Protein AF-Q09Q53-F1 (afdb_monomer_lite)

Secondary structure (DSSP, 8-state):
---EEE-TTS-EEETTEE--SSEE-SSEEEEEEETTEEEEEETTS-EEEEE-SSS-EEEEE--GGGTT---STT---SS-GGGTTB-TTSPBPSSHHHHHHTT-SSTTPPP-----S---

InterPro domains:
  IPR001846 von Willebrand factor, type D domain [PF00094] (4-90)
  IPR001846 von Willebrand factor, type D domain [PS51233] (1-110)
  IPR050780 Mucin/von Willebrand/Thrombospondin superfamily [PTHR11339] (2-120)

Sequence (120 aa):
KNVVAFKSDGSVLLNELQVTLPHVAASFSIFRPSSYHIMVNTVLGLRLQVQLVPVMQLFVTLDPSAQGQVQGLCGNFNGLESDDFKTSCGLVEATGASFANSWKAQSSCHDKLDWLDDPC

Foldseek 3Di:
DWDWDADLCRFIDIVNHTDDPQDDDPFKTWHDPDPFWIWMDGPQQWIWIWGNPPHTDIDIDHDCVQAQVDAALCARNPPDPQQRLQAPVRDRDDDSQVSNQSRDPDPPDDGDDDDPDDPD

Structure (mmCIF, N/CA/C/O backbone):
data_AF-Q09Q53-F1
#
_entry.id   AF-Q09Q53-F1
#
loop_
_atom_site.group_PDB
_atom_site.id
_atom_site.type_symbol
_atom_site.label_atom_id
_atom_site.label_alt_id
_atom_site.label_comp_id
_atom_site.label_asym_id
_atom_site.label_entity_id
_atom_site.label_seq_id
_atom_site.pdbx_PDB_ins_code
_atom_site.Cartn_x
_atom_site.Cartn_y
_atom_site.Cartn_z
_atom_site.occupancy
_atom_site.B_iso_or_equiv
_atom_site.auth_seq_id
_atom_site.auth_comp_id
_atom_site.auth_asym_id
_atom_site.auth_atom_id
_atom_site.pdbx_PDB_model_num
ATOM 1 N N . LYS A 1 1 ? -2.640 14.029 13.384 1.00 71.00 1 LYS A N 1
ATOM 2 C CA . LYS A 1 1 ? -2.763 13.097 12.236 1.00 71.00 1 LYS A CA 1
ATOM 3 C C . LYS A 1 1 ? -3.045 11.723 12.826 1.00 71.00 1 LYS A C 1
ATOM 5 O O . LYS A 1 1 ? -2.292 11.341 13.707 1.00 71.00 1 LYS A O 1
ATOM 10 N N . ASN A 1 2 ? -4.129 11.050 12.439 1.00 85.88 2 ASN A N 1
ATOM 11 C CA . ASN A 1 2 ? -4.428 9.713 12.964 1.00 85.88 2 ASN A CA 1
ATOM 12 C C . ASN A 1 2 ? -3.573 8.672 12.233 1.00 85.88 2 ASN A C 1
ATOM 14 O O . ASN A 1 2 ? -3.484 8.724 11.007 1.00 85.88 2 ASN A O 1
ATOM 18 N N . VAL A 1 3 ? -2.951 7.756 12.973 1.00 93.94 3 VAL A N 1
ATOM 19 C CA . VAL A 1 3 ? -2.164 6.639 12.434 1.00 93.94 3 VAL A CA 1
ATOM 20 C C . VAL A 1 3 ? -2.850 5.340 12.825 1.00 93.94 3 VAL A C 1
ATOM 22 O O . VAL A 1 3 ? -3.037 5.073 14.011 1.00 93.94 3 VAL A O 1
ATOM 25 N N . VAL A 1 4 ? -3.225 4.545 11.826 1.00 95.88 4 VAL A N 1
ATOM 26 C CA . VAL A 1 4 ? -3.788 3.207 12.023 1.00 95.88 4 VAL A CA 1
ATOM 27 C C . VAL A 1 4 ? -2.715 2.185 11.673 1.00 95.88 4 VAL A C 1
ATOM 29 O O . VAL A 1 4 ? -2.170 2.227 10.572 1.00 95.88 4 VAL A O 1
ATOM 32 N N . ALA A 1 5 ? -2.413 1.275 12.596 1.00 97.38 5 ALA A N 1
ATOM 33 C CA . ALA A 1 5 ? -1.465 0.189 12.378 1.00 97.38 5 ALA A CA 1
ATOM 34 C C . ALA A 1 5 ? -2.168 -1.169 12.469 1.00 97.38 5 ALA A C 1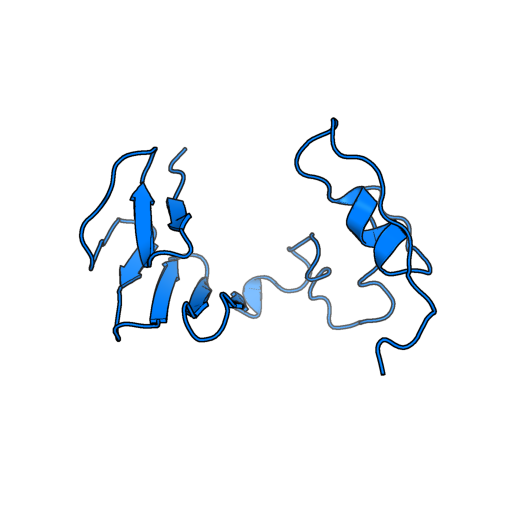
ATOM 36 O O . ALA A 1 5 ? -2.882 -1.444 13.435 1.00 97.38 5 ALA A O 1
ATOM 37 N N . PHE A 1 6 ? -1.927 -2.020 11.471 1.00 97.38 6 PHE A N 1
ATOM 38 C CA . PHE A 1 6 ? -2.394 -3.404 11.415 1.00 97.38 6 PHE A CA 1
ATOM 39 C C . PHE A 1 6 ? -1.213 -4.327 11.694 1.00 97.38 6 PHE A C 1
ATOM 41 O O . PHE A 1 6 ? -0.221 -4.297 10.966 1.00 97.38 6 PHE A O 1
ATOM 48 N N . LYS A 1 7 ? -1.303 -5.126 12.754 1.00 96.75 7 LYS A N 1
ATOM 49 C CA . LYS A 1 7 ? -0.287 -6.122 13.100 1.00 96.75 7 LYS A CA 1
ATOM 50 C C . LYS A 1 7 ? -0.665 -7.495 12.540 1.00 96.75 7 LYS A C 1
ATOM 52 O O . LYS A 1 7 ? -1.842 -7.792 12.339 1.00 96.75 7 LYS A O 1
ATOM 57 N N . SER A 1 8 ? 0.336 -8.343 12.311 1.00 95.12 8 SER A N 1
ATOM 58 C CA . SER A 1 8 ? 0.151 -9.701 11.779 1.00 95.12 8 SER A CA 1
ATOM 59 C C . SER A 1 8 ? -0.603 -10.641 12.729 1.00 95.12 8 SER A C 1
ATOM 61 O O . SER A 1 8 ? -1.201 -11.611 12.277 1.00 95.12 8 SER A O 1
ATOM 63 N N . ASP A 1 9 ? -0.644 -10.331 14.028 1.00 94.31 9 ASP A N 1
ATOM 64 C CA . ASP A 1 9 ? -1.464 -11.024 15.035 1.00 94.31 9 ASP A CA 1
ATOM 65 C C . ASP A 1 9 ? -2.965 -10.658 14.956 1.00 94.31 9 ASP A C 1
ATOM 67 O O . ASP A 1 9 ? -3.792 -11.209 15.684 1.00 94.31 9 ASP A O 1
ATOM 71 N N . GLY A 1 10 ? -3.335 -9.728 14.068 1.00 94.56 10 GLY A N 1
ATOM 72 C CA . GLY A 1 10 ? -4.694 -9.220 13.904 1.00 94.56 10 GLY A CA 1
ATOM 73 C C . GLY A 1 10 ? -5.069 -8.080 14.851 1.00 94.56 10 GLY A C 1
ATOM 74 O O . GLY A 1 10 ? -6.223 -7.643 14.831 1.00 94.56 10 GLY A O 1
ATOM 75 N N . SER A 1 11 ? -4.133 -7.582 15.664 1.00 95.94 11 SER A N 1
ATOM 76 C CA . SER A 1 11 ? -4.330 -6.395 16.494 1.00 95.94 11 SER A CA 1
ATOM 77 C C . SER A 1 11 ? -4.357 -5.128 15.631 1.00 95.94 11 SER A C 1
ATOM 79 O O . SER A 1 11 ? -3.506 -4.932 14.758 1.00 95.94 11 SER A O 1
ATOM 81 N N . VAL A 1 12 ? -5.314 -4.236 15.904 1.00 97.56 12 VAL A N 1
ATOM 82 C CA . VAL A 1 12 ? -5.421 -2.917 15.261 1.00 97.56 12 VAL A CA 1
ATOM 83 C C . VAL A 1 12 ? -5.143 -1.833 16.293 1.00 97.56 12 VAL A C 1
ATOM 85 O O . VAL A 1 12 ? -5.763 -1.814 17.358 1.00 97.56 12 VAL A O 1
AT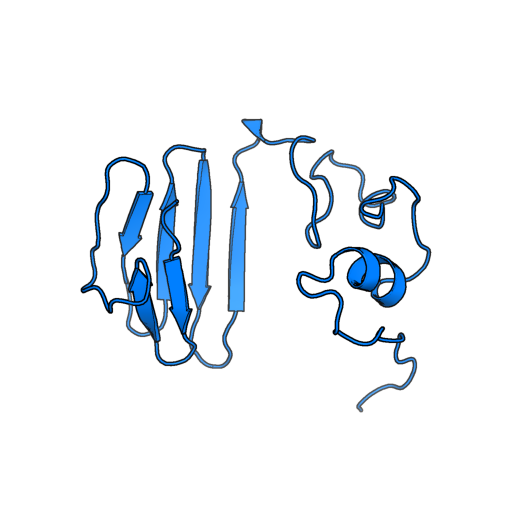OM 88 N N . LEU A 1 13 ? -4.207 -0.938 15.979 1.00 97.62 13 LEU A N 1
ATOM 89 C CA . LEU A 1 13 ? -3.850 0.203 16.819 1.00 97.62 13 LEU A CA 1
ATOM 90 C C . LEU A 1 13 ? -4.271 1.509 16.144 1.00 97.62 13 LEU A C 1
ATOM 92 O O . LEU A 1 13 ? -4.021 1.691 14.953 1.00 97.62 13 LEU A O 1
ATOM 96 N N . LEU A 1 14 ? -4.843 2.432 16.912 1.00 96.62 14 LEU A N 1
ATOM 97 C CA . LEU A 1 14 ? -5.071 3.820 16.528 1.00 96.62 14 LEU A CA 1
ATOM 98 C C . LEU A 1 14 ? -4.223 4.714 17.431 1.00 96.62 14 LEU A C 1
ATOM 100 O O . LEU A 1 14 ? -4.447 4.756 18.638 1.00 96.62 14 LEU A O 1
ATOM 104 N N . ASN A 1 15 ? -3.268 5.439 16.846 1.00 95.12 15 ASN A N 1
ATOM 105 C CA . ASN A 1 15 ? -2.320 6.279 17.585 1.00 95.12 15 ASN A CA 1
ATOM 106 C C . ASN A 1 15 ? -1.658 5.500 18.739 1.00 95.12 15 ASN A C 1
ATOM 108 O O . ASN A 1 15 ? -1.684 5.937 19.883 1.00 95.12 15 ASN A O 1
ATOM 112 N N . GLU A 1 16 ? -1.131 4.312 18.421 1.00 95.94 16 GLU A N 1
ATOM 113 C CA . GLU A 1 16 ? -0.461 3.377 19.349 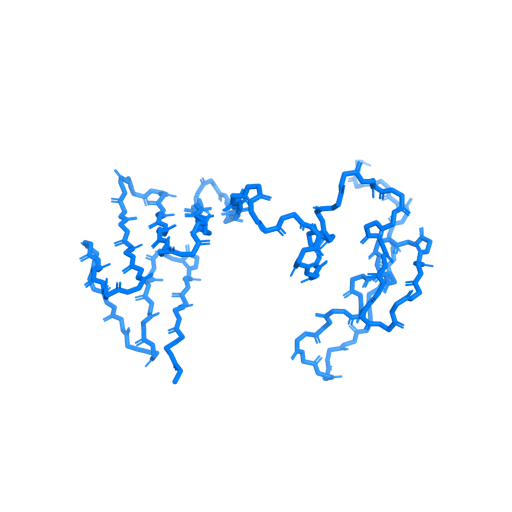1.00 95.94 16 GLU A CA 1
ATOM 114 C C . GLU A 1 16 ? -1.370 2.671 20.370 1.00 95.94 16 GLU A C 1
ATOM 116 O O . GLU A 1 16 ? -0.953 1.688 20.981 1.00 95.94 16 GLU A O 1
ATOM 121 N N . LEU A 1 17 ? -2.632 3.082 20.499 1.00 96.50 17 LEU A N 1
ATOM 122 C CA . LEU A 1 17 ? -3.599 2.455 21.396 1.00 96.50 17 LEU A CA 1
ATOM 123 C C . LEU A 1 17 ? -4.399 1.375 20.675 1.00 96.50 17 LEU A C 1
ATOM 125 O O . LEU A 1 17 ? -4.914 1.590 19.578 1.00 96.50 17 LEU A O 1
ATOM 129 N N . GLN A 1 18 ? -4.535 0.208 21.299 1.00 96.94 18 GLN A N 1
ATOM 130 C CA . GLN A 1 18 ? -5.329 -0.877 20.736 1.00 96.94 18 GLN A CA 1
ATOM 131 C C . GLN A 1 18 ? -6.817 -0.530 20.743 1.00 96.94 18 GLN A C 1
ATOM 133 O O . GLN A 1 18 ? -7.363 -0.112 21.763 1.00 96.94 18 GLN A O 1
ATOM 138 N N . VAL A 1 19 ? -7.470 -0.728 19.599 1.00 96.94 19 VAL A N 1
ATOM 139 C CA . VAL A 1 19 ? -8.903 -0.467 19.428 1.00 96.94 19 VAL A CA 1
ATOM 140 C C . VAL A 1 19 ? -9.688 -1.761 19.276 1.00 96.94 19 VAL A C 1
ATOM 142 O O . VAL A 1 19 ? -9.184 -2.775 18.791 1.00 96.94 19 VAL A O 1
ATOM 145 N N . THR A 1 20 ? -10.955 -1.715 19.674 1.00 96.25 20 THR A N 1
ATOM 146 C CA . THR A 1 20 ? -11.922 -2.781 19.423 1.00 96.25 20 THR A CA 1
ATOM 147 C C . THR A 1 20 ? -12.572 -2.587 18.052 1.00 96.25 20 THR A C 1
ATOM 149 O O . THR A 1 20 ? -12.757 -1.460 17.592 1.00 96.25 20 THR A O 1
ATOM 152 N N . LEU A 1 21 ? -12.895 -3.694 17.375 1.00 96.12 21 LEU A N 1
ATOM 153 C CA . LEU A 1 21 ? -13.573 -3.685 16.077 1.00 96.12 21 LEU A CA 1
ATOM 154 C C . LEU A 1 21 ? -15.038 -4.131 16.242 1.00 96.12 21 LEU A C 1
ATOM 156 O O . LEU A 1 21 ? -15.283 -5.068 17.002 1.00 96.12 21 LEU A O 1
ATOM 160 N N . PRO A 1 22 ? -16.000 -3.520 15.523 1.00 97.31 22 PRO A N 1
ATOM 161 C CA . PRO A 1 22 ? -15.811 -2.474 14.517 1.00 97.31 22 PRO A CA 1
ATOM 162 C C . PRO A 1 22 ? -15.460 -1.109 15.130 1.00 97.31 22 PRO A C 1
ATOM 164 O O . PRO A 1 22 ? -16.001 -0.719 16.160 1.00 97.31 22 PRO A O 1
ATOM 167 N N . HIS A 1 23 ? -14.576 -0.372 14.459 1.00 96.25 23 HIS A N 1
ATOM 168 C CA . HIS A 1 23 ? -14.228 1.004 14.805 1.00 96.25 23 HIS A CA 1
ATOM 169 C C . HIS A 1 23 ? -14.720 1.934 13.696 1.00 96.25 23 HIS A C 1
ATOM 171 O O . HIS A 1 23 ? -14.260 1.837 12.559 1.00 96.25 23 HIS A O 1
ATOM 177 N N . 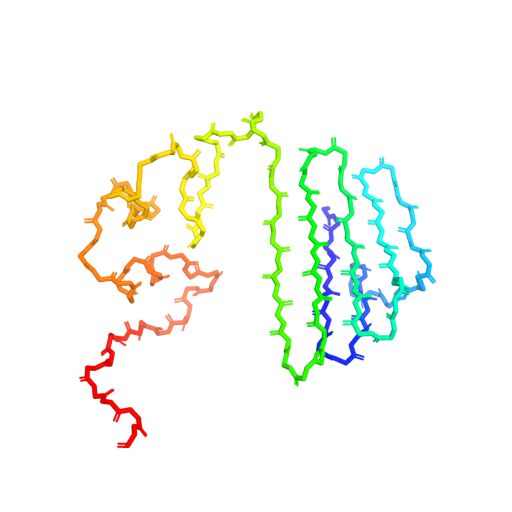VAL A 1 24 ? -15.658 2.826 14.012 1.00 95.69 24 VAL A N 1
ATOM 178 C CA . VAL A 1 24 ? -16.249 3.763 13.048 1.00 95.69 24 VAL A CA 1
ATOM 179 C C . VAL A 1 24 ? -15.878 5.185 13.446 1.00 95.69 24 VAL A C 1
ATOM 181 O O . VAL A 1 24 ? -16.238 5.646 14.527 1.00 95.69 24 VAL A O 1
ATOM 184 N N . ALA A 1 25 ? -15.163 5.874 12.563 1.00 92.94 25 ALA A N 1
ATOM 185 C CA . ALA A 1 25 ? -14.800 7.278 12.684 1.00 92.94 25 ALA A CA 1
ATOM 186 C C . ALA A 1 25 ? -15.475 8.100 11.571 1.00 92.94 25 ALA A C 1
ATOM 188 O O . ALA A 1 25 ? -16.103 7.557 10.665 1.00 92.94 25 ALA A O 1
ATOM 189 N N . ALA A 1 26 ? -15.329 9.427 11.617 1.00 92.56 26 ALA A N 1
ATOM 190 C CA . ALA A 1 26 ? -15.958 10.320 10.639 1.00 92.56 26 ALA A CA 1
ATOM 191 C C . ALA A 1 26 ? -15.455 10.111 9.196 1.00 92.56 26 ALA A C 1
ATOM 193 O O . ALA A 1 26 ? -16.221 10.266 8.252 1.00 92.56 26 ALA A O 1
ATOM 194 N N . SER A 1 27 ? -14.172 9.777 9.014 1.00 94.12 27 SER A N 1
ATOM 195 C CA . SER A 1 27 ? -13.537 9.665 7.691 1.00 94.12 27 SER A CA 1
ATOM 196 C C . SER A 1 27 ? -13.201 8.234 7.267 1.00 94.12 27 SER A C 1
ATOM 198 O O . SER A 1 27 ? -12.839 8.008 6.110 1.00 94.12 27 SER A O 1
ATOM 200 N N . PHE A 1 28 ? -13.305 7.266 8.176 1.00 95.81 28 PHE A N 1
ATOM 201 C CA . PHE A 1 28 ? -13.022 5.866 7.888 1.00 95.81 28 PHE A CA 1
ATOM 202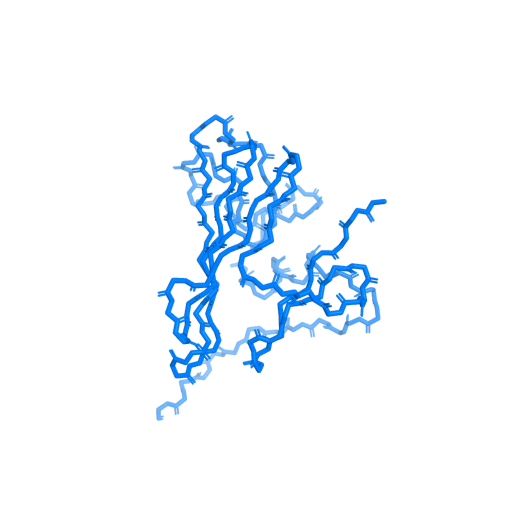 C C . PHE A 1 28 ? -13.752 4.931 8.851 1.00 95.81 28 PHE A C 1
ATOM 204 O O . PHE A 1 28 ? -14.095 5.303 9.972 1.00 95.81 28 PHE A O 1
ATOM 211 N N . SER A 1 29 ? -13.932 3.687 8.431 1.00 96.94 29 SER A N 1
ATOM 212 C CA . SER A 1 29 ? -14.408 2.596 9.269 1.00 96.94 29 SER A CA 1
ATOM 213 C C . SER A 1 29 ? -13.517 1.374 9.100 1.00 96.94 29 SER A C 1
ATOM 215 O O . SER A 1 29 ? -12.998 1.104 8.017 1.00 96.94 29 SER A O 1
ATOM 217 N N . ILE A 1 30 ? -13.320 0.647 10.194 1.00 97.81 30 ILE A N 1
ATOM 218 C CA . ILE A 1 30 ? -12.538 -0.583 10.251 1.00 97.81 30 ILE A CA 1
ATOM 219 C C . ILE A 1 30 ? -13.446 -1.669 10.804 1.00 97.81 30 ILE A C 1
ATOM 221 O O . ILE A 1 30 ? -14.023 -1.520 11.883 1.00 97.81 30 ILE A O 1
ATOM 225 N N . PHE A 1 31 ? -13.563 -2.777 10.085 1.00 97.50 31 PHE A N 1
ATOM 226 C CA . PHE A 1 31 ? -14.386 -3.904 10.495 1.00 97.50 31 PHE A CA 1
ATOM 227 C C . PHE A 1 31 ? -13.680 -5.225 10.213 1.00 97.50 31 PHE A C 1
ATOM 229 O O . PHE A 1 31 ? -12.856 -5.339 9.310 1.00 97.50 31 PHE A O 1
ATOM 236 N N . ARG A 1 32 ? -13.994 -6.238 11.019 1.00 97.38 32 ARG A N 1
ATOM 237 C CA . ARG A 1 32 ? -13.417 -7.580 10.918 1.00 97.38 32 ARG A CA 1
ATOM 238 C C . ARG A 1 32 ? -14.530 -8.571 10.583 1.00 97.38 32 ARG A C 1
ATOM 240 O O . ARG A 1 32 ? -15.149 -9.096 11.504 1.00 97.38 32 ARG A O 1
ATOM 247 N N . PRO A 1 33 ? -14.836 -8.796 9.291 1.00 95.44 33 PRO A N 1
ATOM 248 C CA . PRO A 1 33 ? -15.933 -9.681 8.896 1.00 95.44 33 PRO A CA 1
ATOM 249 C C . PRO A 1 33 ? -15.649 -11.163 9.184 1.00 95.44 33 PRO A C 1
ATOM 251 O O . PRO A 1 33 ? -16.578 -11.957 9.265 1.00 95.44 33 PRO A O 1
ATOM 254 N N . SER A 1 34 ? -14.379 -11.555 9.335 1.00 94.50 34 SER A N 1
ATOM 255 C CA . SER A 1 34 ? -13.986 -12.914 9.719 1.00 94.50 34 SER A CA 1
ATOM 256 C C . SER A 1 34 ? -12.716 -12.900 10.566 1.00 94.50 34 SER A C 1
ATOM 258 O O . SER A 1 34 ? -11.995 -11.902 10.615 1.00 94.50 34 SER A O 1
ATOM 260 N N . SER A 1 35 ? -12.379 -14.033 11.182 1.00 92.81 35 SER A N 1
ATOM 261 C CA . SER A 1 35 ? -11.150 -14.178 11.971 1.00 92.81 35 SER A CA 1
ATOM 262 C C . SER A 1 35 ? -9.872 -13.860 11.187 1.00 92.81 35 SER A C 1
ATOM 264 O O . SER A 1 35 ? -8.869 -13.524 11.806 1.00 92.81 35 SER A O 1
ATOM 266 N N . TYR A 1 36 ? -9.890 -13.901 9.854 1.00 95.88 36 TYR A N 1
ATOM 267 C CA . TYR A 1 36 ? -8.687 -13.734 9.030 1.00 95.88 36 TYR A CA 1
ATOM 268 C C . TYR A 1 36 ? -8.703 -12.508 8.123 1.00 95.88 36 TYR A C 1
ATOM 270 O O . TYR A 1 36 ? -7.717 -12.275 7.434 1.00 95.88 36 TYR A O 1
ATOM 278 N N . HIS A 1 37 ? -9.785 -11.725 8.126 1.00 97.50 37 HIS A N 1
ATOM 279 C CA . HIS A 1 37 ? -9.930 -10.567 7.248 1.00 97.50 37 HIS A CA 1
ATOM 280 C C . HIS A 1 37 ? -10.281 -9.322 8.046 1.00 97.50 37 HIS A C 1
ATOM 282 O O . HIS A 1 37 ? -11.228 -9.336 8.832 1.00 97.50 37 HIS A O 1
ATOM 288 N N . ILE A 1 38 ? -9.553 -8.239 7.793 1.00 98.19 38 ILE A N 1
ATOM 289 C CA . ILE A 1 38 ? -9.864 -6.893 8.273 1.00 98.19 38 ILE A CA 1
ATOM 290 C C . ILE A 1 38 ? -10.104 -6.023 7.047 1.00 98.19 38 ILE A C 1
ATOM 292 O O . ILE A 1 38 ? -9.314 -6.031 6.107 1.00 98.19 38 ILE A O 1
ATOM 296 N N . MET A 1 39 ? -11.199 -5.281 7.053 1.00 98.12 39 MET A N 1
ATOM 297 C CA . MET A 1 39 ? -11.581 -4.384 5.977 1.00 98.12 39 MET A CA 1
ATOM 298 C C . MET A 1 39 ? -11.605 -2.948 6.485 1.00 98.12 39 MET A C 1
ATOM 300 O O . MET A 1 39 ? -12.051 -2.670 7.602 1.00 98.12 39 MET A O 1
ATOM 304 N N . VAL A 1 40 ? -11.118 -2.041 5.648 1.00 97.75 40 VAL A N 1
ATOM 305 C CA . VAL A 1 40 ? -11.067 -0.607 5.913 1.00 97.75 40 VAL A CA 1
ATOM 306 C C . VAL A 1 40 ? -11.758 0.104 4.770 1.00 97.75 40 VAL A C 1
ATOM 308 O O . VAL A 1 40 ? -11.365 -0.055 3.616 1.00 97.75 40 VAL A O 1
ATOM 311 N N . ASN A 1 41 ? -12.747 0.922 5.100 1.00 96.56 41 ASN A N 1
ATOM 312 C CA . ASN A 1 41 ? -13.393 1.808 4.147 1.00 96.56 41 ASN A CA 1
ATOM 313 C C . ASN A 1 41 ? -13.090 3.247 4.536 1.00 96.56 41 ASN A C 1
ATOM 315 O O . ASN A 1 41 ? -13.178 3.608 5.708 1.00 96.56 41 ASN A O 1
ATOM 319 N N . THR A 1 42 ? -12.757 4.077 3.556 1.00 95.12 42 THR A N 1
ATOM 320 C CA . THR A 1 42 ? -12.551 5.513 3.755 1.00 95.12 42 THR A CA 1
ATOM 321 C C . THR A 1 42 ? -13.552 6.302 2.923 1.00 95.12 42 THR A C 1
ATOM 323 O O . THR A 1 42 ? -14.019 5.832 1.887 1.00 95.12 42 THR A O 1
ATOM 326 N N . VAL A 1 43 ? -13.859 7.528 3.345 1.00 93.44 43 VAL A N 1
ATOM 327 C CA . VAL A 1 43 ? -14.739 8.432 2.579 1.00 93.44 43 VAL A CA 1
ATOM 328 C C . VAL A 1 43 ? -14.116 8.911 1.260 1.00 93.44 43 VAL A C 1
ATOM 330 O O . VAL A 1 43 ? -14.812 9.486 0.434 1.00 93.44 43 VAL A O 1
ATOM 333 N N . LEU A 1 44 ? -12.814 8.679 1.058 1.00 89.00 44 LEU A N 1
ATOM 334 C CA . LEU A 1 44 ? -12.054 9.091 -0.127 1.00 89.00 44 LEU A CA 1
ATOM 335 C C . LEU A 1 44 ? -12.100 8.059 -1.269 1.00 89.00 44 LEU A C 1
ATOM 337 O O . LEU A 1 44 ? -11.379 8.217 -2.247 1.00 89.00 44 LEU A O 1
ATOM 341 N N . GLY A 1 45 ? -12.874 6.977 -1.133 1.00 90.88 45 GLY A N 1
ATOM 342 C CA . GLY A 1 45 ? -12.924 5.909 -2.142 1.00 90.88 45 GLY A CA 1
ATOM 343 C C . GLY A 1 45 ? -11.763 4.909 -2.066 1.00 90.88 45 GLY A C 1
ATOM 344 O O . GLY A 1 45 ? -11.688 3.976 -2.861 1.00 90.88 45 GLY A O 1
ATOM 345 N N . LEU A 1 46 ? -10.864 5.056 -1.085 1.00 95.06 46 LEU A N 1
ATOM 346 C CA . LEU A 1 46 ? -9.833 4.065 -0.776 1.00 95.06 46 LEU A CA 1
ATOM 347 C C . LEU A 1 46 ? -10.424 2.966 0.117 1.00 95.06 46 LEU A C 1
ATOM 349 O O . LEU A 1 46 ? -10.953 3.247 1.201 1.00 95.06 46 LEU A O 1
ATOM 353 N N . ARG A 1 47 ? -10.276 1.717 -0.325 1.00 97.88 47 ARG A N 1
ATOM 354 C CA . ARG A 1 47 ? -10.643 0.507 0.415 1.00 97.88 47 ARG A CA 1
ATOM 355 C C . ARG A 1 47 ? -9.422 -0.384 0.600 1.00 97.88 47 ARG A C 1
ATOM 357 O O . ARG A 1 47 ? -8.640 -0.567 -0.331 1.00 97.88 47 ARG A O 1
ATOM 364 N N . LEU A 1 48 ? -9.269 -0.940 1.798 1.00 98.00 48 LEU A N 1
ATOM 365 C CA . LEU A 1 48 ? -8.199 -1.880 2.118 1.00 98.00 48 LEU A CA 1
ATOM 366 C C . LEU A 1 48 ? -8.794 -3.184 2.635 1.00 98.00 48 LEU A C 1
ATOM 368 O O . LEU A 1 48 ? -9.729 -3.174 3.437 1.00 98.00 48 LEU A O 1
ATOM 372 N N . GLN A 1 49 ? -8.200 -4.296 2.226 1.00 98.12 49 GLN A N 1
ATOM 373 C CA . GLN A 1 49 ? -8.458 -5.613 2.787 1.00 98.12 49 GLN A CA 1
ATOM 374 C C . GLN A 1 49 ? -7.131 -6.221 3.234 1.00 98.12 49 GLN A C 1
ATOM 376 O O . GLN A 1 49 ? -6.230 -6.453 2.431 1.00 98.12 49 GLN A O 1
ATOM 381 N N . VAL A 1 50 ? -7.026 -6.477 4.534 1.00 98.38 50 VAL A N 1
ATOM 382 C CA . VAL A 1 50 ? -5.888 -7.145 5.160 1.00 98.38 50 VAL A CA 1
ATOM 383 C C . VAL A 1 50 ? -6.287 -8.587 5.433 1.00 98.38 50 VAL A C 1
ATOM 385 O O . VAL A 1 50 ? -7.186 -8.846 6.237 1.00 98.38 50 VAL A O 1
ATOM 388 N N . GLN A 1 51 ? -5.622 -9.519 4.761 1.00 98.00 51 GLN A N 1
ATOM 389 C CA . GLN A 1 51 ? -5.718 -10.946 5.039 1.00 98.00 51 GLN A CA 1
ATOM 390 C C . GLN A 1 51 ? -4.584 -11.335 5.990 1.00 98.00 51 GLN A C 1
ATOM 392 O O . GLN A 1 51 ? -3.442 -10.946 5.772 1.00 98.00 51 GLN A O 1
ATOM 397 N N . LEU A 1 52 ? -4.894 -12.076 7.055 1.00 97.81 52 LEU A N 1
ATOM 398 C CA . LEU A 1 52 ? -3.930 -12.436 8.105 1.00 97.81 52 LEU A CA 1
ATOM 399 C C . LEU A 1 52 ? -3.323 -13.836 7.923 1.00 97.81 52 LEU A C 1
ATOM 401 O O . LEU A 1 52 ? -2.182 -14.064 8.307 1.00 97.81 52 LEU A O 1
ATOM 405 N N . VAL A 1 53 ? -4.090 -14.780 7.369 1.00 96.12 53 VAL A N 1
ATOM 406 C CA . VAL A 1 53 ? -3.745 -16.212 7.290 1.00 96.12 53 VAL A CA 1
ATOM 407 C C . VAL A 1 53 ? -3.963 -16.705 5.855 1.00 96.12 53 VAL A C 1
ATOM 409 O O . VAL A 1 53 ? -4.944 -16.287 5.232 1.00 96.12 53 VAL A O 1
ATOM 412 N N . PRO A 1 54 ? -3.105 -17.594 5.310 1.00 95.62 54 PRO A N 1
ATOM 413 C CA . PRO A 1 54 ? -1.931 -18.227 5.939 1.00 95.62 54 PRO A CA 1
ATOM 414 C C . PRO A 1 54 ? -0.702 -17.318 6.051 1.00 95.62 54 PRO A C 1
ATOM 416 O O . PRO A 1 54 ? 0.131 -17.520 6.928 1.00 95.62 54 PRO A O 1
ATOM 419 N N . VAL A 1 55 ? -0.615 -16.303 5.196 1.00 96.44 55 VAL A N 1
ATOM 420 C CA . VAL A 1 55 ? 0.410 -15.259 5.222 1.00 96.44 55 VAL A CA 1
ATOM 421 C C . VAL A 1 55 ? -0.279 -13.905 5.143 1.00 96.44 55 VAL A C 1
ATOM 423 O O . VAL A 1 55 ? -1.355 -13.791 4.552 1.00 96.44 55 VAL A O 1
ATOM 426 N N . MET A 1 56 ? 0.326 -12.884 5.748 1.00 97.50 56 MET A N 1
ATOM 427 C CA . MET A 1 56 ? -0.254 -11.547 5.742 1.00 97.50 56 MET A CA 1
ATOM 428 C C . MET A 1 56 ? -0.201 -10.956 4.329 1.00 97.50 56 MET A C 1
ATOM 430 O O . MET A 1 56 ? 0.877 -10.824 3.753 1.00 97.50 56 MET A O 1
ATOM 434 N N . GLN A 1 57 ? -1.359 -10.595 3.782 1.00 98.12 57 GLN A N 1
ATOM 435 C CA . GLN A 1 57 ? -1.503 -10.000 2.453 1.00 98.12 57 GLN A CA 1
ATOM 436 C C . GLN A 1 57 ? -2.335 -8.721 2.538 1.00 98.12 57 GLN A C 1
ATOM 438 O O . GLN A 1 57 ? -3.229 -8.596 3.380 1.00 98.12 57 GLN A O 1
ATOM 443 N N . LEU A 1 58 ? -2.037 -7.770 1.655 1.00 98.06 58 LEU A N 1
ATOM 444 C CA . LEU A 1 58 ? -2.738 -6.498 1.556 1.00 98.06 58 LEU A CA 1
ATOM 445 C C . LEU A 1 58 ? -3.313 -6.339 0.152 1.00 98.06 58 LEU A C 1
ATOM 447 O O . LEU A 1 58 ? -2.583 -6.398 -0.833 1.00 98.06 58 LEU A O 1
ATOM 451 N N . PHE A 1 59 ? -4.609 -6.061 0.089 1.00 98.19 59 PHE A N 1
ATOM 452 C CA . PHE A 1 59 ? -5.300 -5.663 -1.126 1.00 98.19 59 PHE A CA 1
ATOM 453 C C . PHE A 1 59 ? -5.755 -4.217 -0.976 1.00 98.19 59 PHE A C 1
ATOM 455 O O . PHE A 1 59 ? -6.341 -3.839 0.042 1.00 98.19 59 PHE A O 1
ATOM 462 N N . VAL A 1 60 ? -5.475 -3.415 -1.997 1.00 97.94 60 VAL A N 1
ATOM 463 C CA . VAL A 1 60 ? -5.833 -1.999 -2.054 1.00 97.94 60 VAL A CA 1
ATOM 464 C C . VAL A 1 60 ? -6.738 -1.792 -3.255 1.00 97.94 60 VAL A C 1
ATOM 466 O O . VAL A 1 60 ? -6.448 -2.263 -4.351 1.00 97.94 60 VAL A O 1
ATOM 469 N N . THR A 1 61 ? -7.848 -1.096 -3.053 1.00 98.00 61 THR A N 1
ATOM 470 C CA . THR A 1 61 ? -8.762 -0.719 -4.129 1.00 98.00 61 THR A CA 1
ATOM 471 C C . THR A 1 61 ? -8.995 0.778 -4.076 1.00 98.00 61 THR A C 1
ATOM 473 O O . THR A 1 61 ? -9.314 1.326 -3.020 1.00 98.00 61 THR A O 1
ATOM 476 N N . LEU A 1 62 ? -8.833 1.421 -5.225 1.00 97.00 62 LEU A N 1
ATOM 477 C CA . LEU A 1 62 ? -9.055 2.845 -5.422 1.00 97.00 62 LEU A CA 1
ATOM 478 C C . LEU A 1 62 ? -10.219 3.048 -6.384 1.00 97.00 62 LEU A C 1
ATOM 480 O O . LEU A 1 62 ? -10.394 2.272 -7.326 1.00 97.00 62 LEU A O 1
ATOM 484 N N . ASP A 1 63 ? -10.995 4.099 -6.152 1.00 95.00 63 ASP A N 1
ATOM 485 C CA . ASP A 1 63 ? -11.990 4.540 -7.120 1.00 95.00 63 ASP A CA 1
ATOM 486 C C . ASP A 1 63 ? -11.310 5.161 -8.356 1.00 95.00 63 ASP A C 1
ATOM 488 O O . ASP A 1 63 ? -10.255 5.794 -8.234 1.00 95.00 63 ASP A O 1
ATOM 492 N N . PRO A 1 64 ? -11.924 5.059 -9.553 1.00 94.25 64 PRO A N 1
ATOM 493 C CA . PRO A 1 64 ? -11.388 5.659 -10.779 1.00 94.25 64 PRO A CA 1
ATOM 494 C C . PRO A 1 64 ? -11.175 7.178 -10.696 1.00 94.25 64 PRO A C 1
ATOM 496 O O . PRO A 1 64 ? -10.397 7.737 -11.459 1.00 94.25 64 PRO A O 1
ATOM 499 N N . SER A 1 65 ? -11.826 7.864 -9.753 1.00 94.50 65 SER A N 1
ATOM 500 C CA . SER A 1 65 ? -11.601 9.290 -9.491 1.00 94.50 65 SER A CA 1
ATOM 501 C C . SER A 1 65 ? -10.168 9.614 -9.047 1.00 94.50 65 SER A C 1
ATOM 503 O O . SER A 1 65 ? -9.760 10.767 -9.167 1.00 94.50 65 SER A O 1
ATOM 505 N N . ALA A 1 66 ? -9.406 8.623 -8.568 1.00 95.06 66 ALA A N 1
ATOM 506 C CA . ALA A 1 66 ? -7.999 8.748 -8.188 1.00 95.06 66 ALA A CA 1
ATOM 507 C C . ALA A 1 66 ? -7.015 8.383 -9.322 1.00 95.06 66 ALA A C 1
ATOM 509 O O . ALA A 1 66 ? -5.805 8.327 -9.085 1.00 95.06 66 ALA A O 1
ATOM 510 N N . GLN A 1 67 ? -7.502 8.125 -10.545 1.00 96.12 67 GLN A N 1
ATOM 511 C CA . GLN A 1 67 ? -6.664 7.795 -11.703 1.00 96.12 67 GLN A CA 1
ATOM 512 C C . GLN A 1 67 ? -5.613 8.888 -11.954 1.00 96.12 67 GLN A C 1
ATOM 514 O O . GLN A 1 67 ? -5.937 10.077 -12.004 1.00 96.12 67 GLN A O 1
ATOM 519 N N . GLY A 1 68 ? -4.343 8.488 -12.068 1.00 95.62 68 GLY A N 1
ATOM 520 C CA . GLY A 1 68 ? -3.203 9.387 -12.275 1.00 95.62 68 GLY A CA 1
ATOM 521 C C . GLY A 1 68 ? -2.831 10.283 -11.084 1.00 95.62 68 GLY A C 1
ATOM 522 O O . GLY A 1 68 ? -1.994 11.171 -11.240 1.00 95.62 68 GLY A O 1
ATOM 523 N N . GLN A 1 69 ? -3.447 10.100 -9.909 1.00 95.56 69 GLN A N 1
ATOM 524 C CA . GLN A 1 69 ? -3.239 10.953 -8.723 1.00 95.56 69 GLN A CA 1
ATOM 525 C C . GLN A 1 69 ? -2.472 10.259 -7.592 1.00 95.56 69 GLN A C 1
ATOM 527 O O . GLN A 1 69 ? -2.271 10.846 -6.527 1.00 95.56 69 GLN A O 1
ATOM 532 N N . VAL A 1 70 ? -2.049 9.014 -7.800 1.00 95.56 70 VAL A N 1
ATOM 533 C CA . VAL A 1 70 ? -1.308 8.232 -6.808 1.00 95.56 70 VAL A CA 1
ATOM 534 C C . VAL A 1 70 ? 0.141 8.061 -7.222 1.00 95.56 70 VAL A C 1
ATOM 536 O O . VAL A 1 70 ? 0.489 8.177 -8.394 1.00 95.56 70 VAL A O 1
ATOM 539 N N . GLN A 1 71 ? 0.997 7.827 -6.235 1.00 96.19 71 GLN A N 1
ATOM 540 C CA . GLN A 1 71 ? 2.390 7.467 -6.441 1.00 96.19 71 GLN A CA 1
ATOM 541 C C . GLN A 1 71 ? 2.817 6.531 -5.312 1.00 96.19 71 GLN A C 1
ATOM 543 O O . GLN A 1 71 ? 2.356 6.660 -4.174 1.00 96.19 71 GLN A O 1
ATOM 548 N N . GLY A 1 72 ? 3.699 5.592 -5.624 1.00 96.44 72 GLY A N 1
ATOM 549 C CA . GLY A 1 72 ? 4.222 4.618 -4.679 1.00 96.44 72 GLY A CA 1
ATOM 550 C C . GLY A 1 72 ? 4.582 3.326 -5.393 1.00 96.44 72 GLY A C 1
ATOM 551 O O . GLY A 1 72 ? 4.623 3.271 -6.617 1.00 96.44 72 GLY A O 1
ATOM 552 N N . LEU A 1 73 ? 4.772 2.256 -4.623 1.00 97.31 73 LEU A N 1
ATOM 553 C CA . LEU A 1 73 ? 5.087 0.934 -5.177 1.00 97.31 73 LEU A CA 1
ATOM 554 C C . LEU A 1 73 ? 3.965 0.340 -6.047 1.00 97.31 73 LEU A C 1
ATOM 556 O O . LEU A 1 73 ? 4.217 -0.591 -6.799 1.00 97.31 73 LEU A O 1
ATOM 560 N N . CYS A 1 74 ? 2.739 0.861 -5.947 1.00 97.19 74 CYS A N 1
ATOM 561 C CA . CYS A 1 74 ? 1.599 0.450 -6.774 1.00 97.19 74 CYS A CA 1
ATOM 562 C C . CYS A 1 74 ? 1.477 1.251 -8.084 1.00 97.19 74 CYS A C 1
ATOM 564 O O . CYS A 1 74 ? 0.412 1.231 -8.697 1.00 97.19 74 CYS A O 1
ATOM 566 N N . GLY A 1 75 ? 2.525 1.982 -8.475 1.00 96.81 75 GLY A N 1
ATOM 567 C CA . GLY A 1 75 ? 2.536 2.784 -9.693 1.00 96.81 75 GLY A CA 1
ATOM 568 C C . GLY A 1 75 ? 1.737 4.080 -9.565 1.00 96.81 75 GLY A C 1
ATOM 569 O O . GLY A 1 75 ? 1.545 4.616 -8.465 1.00 96.81 75 GLY A O 1
ATOM 570 N N . ASN A 1 76 ? 1.291 4.599 -10.710 1.00 96.56 76 ASN A N 1
ATOM 571 C CA . ASN A 1 76 ? 0.591 5.887 -10.797 1.00 96.56 76 ASN A CA 1
ATOM 572 C C . ASN A 1 76 ? -0.899 5.772 -11.182 1.00 96.56 76 ASN A C 1
ATOM 574 O O . ASN A 1 76 ? -1.626 6.769 -11.150 1.00 96.56 76 ASN A O 1
ATOM 578 N N . PHE A 1 77 ? -1.352 4.559 -11.521 1.00 97.25 77 PHE A N 1
ATOM 579 C CA . PHE A 1 77 ? -2.722 4.260 -11.932 1.00 97.25 77 PHE A CA 1
ATOM 580 C C . PHE A 1 77 ? -3.209 5.161 -13.083 1.00 97.25 77 PHE A C 1
ATOM 582 O O . PHE A 1 77 ? -4.295 5.720 -13.007 1.00 97.25 77 PHE A O 1
ATOM 589 N N . ASN A 1 78 ? -2.418 5.359 -14.143 1.00 97.12 78 ASN A N 1
ATOM 590 C CA . ASN A 1 78 ? -2.826 6.125 -15.334 1.00 97.12 78 ASN A CA 1
ATOM 591 C C . ASN A 1 78 ? -3.356 5.239 -16.486 1.00 97.12 78 ASN A C 1
ATOM 593 O O . ASN A 1 78 ? -3.975 5.763 -17.412 1.00 97.12 78 ASN A O 1
ATOM 597 N N . GLY A 1 79 ? -3.176 3.915 -16.401 1.00 97.19 79 GLY A N 1
ATOM 598 C CA . GLY A 1 79 ? -3.551 2.941 -17.434 1.00 97.19 79 GLY A CA 1
ATOM 599 C C . GLY A 1 79 ? -2.401 2.492 -18.348 1.00 97.19 79 GLY A C 1
ATOM 600 O O . GLY A 1 79 ? -2.651 1.737 -19.285 1.00 97.19 79 GLY A O 1
ATOM 601 N N . LEU A 1 80 ? -1.167 2.932 -18.090 1.00 97.69 80 LEU A N 1
ATOM 602 C CA . LEU A 1 80 ? 0.039 2.590 -18.836 1.00 97.69 80 LEU A CA 1
ATOM 603 C C . LEU A 1 80 ? 1.071 1.926 -17.913 1.00 97.69 80 LEU A C 1
ATOM 605 O O . LEU A 1 80 ? 1.803 2.596 -17.202 1.00 97.69 80 LEU A O 1
ATOM 609 N N . GLU A 1 81 ? 1.205 0.605 -17.986 1.00 96.69 81 GLU A N 1
ATOM 610 C CA . GLU A 1 81 ? 2.130 -0.131 -17.106 1.00 96.69 81 GLU A CA 1
ATOM 611 C C . GLU A 1 81 ? 3.619 0.175 -17.361 1.00 96.69 81 GLU A C 1
ATOM 613 O O . GLU A 1 81 ? 4.460 0.014 -16.479 1.00 96.69 81 GLU A O 1
ATOM 618 N N . SER A 1 82 ? 3.974 0.659 -18.559 1.00 96.12 82 SER A N 1
AT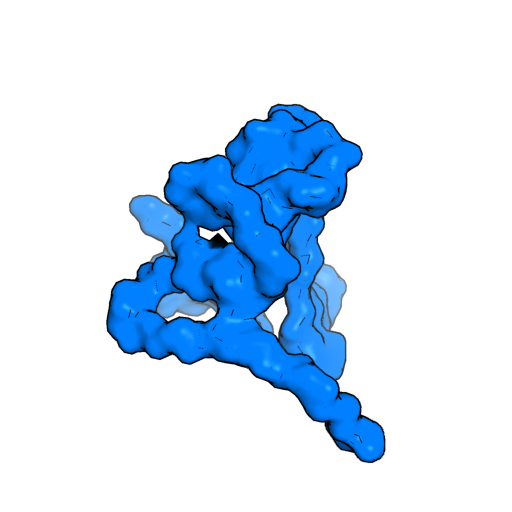OM 619 C CA . SER A 1 82 ? 5.374 0.922 -18.919 1.00 96.12 82 SER A CA 1
ATOM 620 C C . SER A 1 82 ? 6.007 2.073 -18.134 1.00 96.12 82 SER A C 1
ATOM 622 O O . SER A 1 82 ? 7.227 2.221 -18.168 1.00 96.12 82 SER A O 1
ATOM 624 N N . ASP A 1 83 ? 5.202 2.919 -17.481 1.00 96.38 83 ASP A N 1
ATOM 625 C CA . ASP A 1 83 ? 5.689 4.010 -16.634 1.00 96.38 83 ASP A CA 1
ATOM 626 C C . ASP A 1 83 ? 5.452 3.784 -15.133 1.00 96.38 83 ASP A C 1
ATOM 628 O O . ASP A 1 83 ? 5.747 4.671 -14.329 1.00 96.38 83 ASP A O 1
ATOM 632 N N . ASP A 1 84 ? 5.022 2.586 -14.725 1.00 97.50 84 ASP A N 1
ATOM 633 C CA . ASP A 1 84 ? 4.806 2.277 -13.309 1.00 97.50 84 ASP A CA 1
ATOM 634 C C . ASP A 1 84 ? 6.115 2.234 -12.508 1.00 97.50 84 ASP A C 1
ATOM 636 O O . ASP A 1 84 ? 6.118 2.544 -11.318 1.00 97.50 84 ASP A O 1
ATOM 640 N N . PHE A 1 85 ? 7.254 1.961 -13.158 1.00 97.75 85 PHE A N 1
ATOM 641 C CA . PHE A 1 85 ? 8.590 2.067 -12.548 1.00 97.75 85 PHE A CA 1
ATOM 642 C C . PHE A 1 85 ? 9.147 3.498 -12.527 1.00 97.75 85 PHE A C 1
ATOM 644 O O . PHE A 1 85 ? 10.354 3.715 -12.380 1.00 97.75 85 PHE A O 1
ATOM 651 N N . LYS A 1 86 ? 8.277 4.507 -12.642 1.00 96.69 86 LYS A N 1
ATOM 652 C CA . LYS A 1 86 ? 8.640 5.907 -12.436 1.00 96.69 86 LYS A CA 1
ATOM 653 C C . LYS A 1 86 ? 8.901 6.189 -10.956 1.00 96.69 86 LYS A C 1
ATOM 655 O O . LYS A 1 86 ? 8.005 6.161 -10.117 1.00 96.69 86 LYS A O 1
ATOM 660 N N . THR A 1 87 ? 10.150 6.497 -10.645 1.00 94.69 87 THR A N 1
ATOM 661 C CA . THR A 1 87 ? 10.644 6.822 -9.301 1.00 94.69 87 THR A CA 1
ATOM 662 C C . THR A 1 87 ? 10.012 8.087 -8.726 1.00 94.69 87 THR A C 1
ATOM 664 O O . THR A 1 87 ? 9.447 8.918 -9.442 1.00 94.69 87 THR A O 1
ATOM 667 N N . SER A 1 88 ? 10.209 8.294 -7.423 1.00 89.69 88 SER A N 1
ATOM 668 C CA . SER A 1 88 ? 9.854 9.537 -6.722 1.00 89.69 88 SER A CA 1
ATOM 669 C C . SER A 1 88 ? 10.524 10.798 -7.305 1.00 89.69 88 SER A C 1
ATOM 671 O O . SER A 1 88 ? 10.008 11.901 -7.135 1.00 89.69 88 SER A O 1
ATOM 673 N N . CYS A 1 89 ? 11.624 10.645 -8.053 1.00 90.75 89 CYS A N 1
ATOM 674 C CA . CYS A 1 89 ? 12.314 11.723 -8.774 1.00 90.75 89 CYS A CA 1
ATOM 675 C C . CYS A 1 89 ? 11.808 11.928 -10.217 1.00 90.75 89 CYS A C 1
ATOM 677 O O . CYS A 1 89 ? 12.285 12.821 -10.915 1.00 90.75 89 CYS A O 1
ATOM 679 N N . GLY A 1 90 ? 10.857 11.113 -10.681 1.00 89.62 90 GLY A N 1
ATOM 680 C CA . GLY A 1 90 ? 10.215 11.250 -11.987 1.00 89.62 90 GLY A CA 1
ATOM 681 C C . GLY A 1 90 ? 10.905 10.535 -13.153 1.00 89.62 90 GLY A C 1
ATOM 682 O O . GLY A 1 90 ? 10.412 10.639 -14.276 1.00 89.62 90 GLY A O 1
ATOM 683 N N . LEU A 1 91 ? 11.993 9.800 -12.911 1.00 93.94 91 LEU A N 1
ATOM 684 C CA . LEU A 1 91 ? 12.674 8.970 -13.915 1.00 93.94 91 LEU A CA 1
ATOM 685 C C . LEU A 1 91 ? 12.170 7.527 -13.861 1.00 93.94 91 LEU A C 1
ATOM 687 O O . LEU A 1 91 ? 11.855 7.040 -12.777 1.00 93.94 91 LEU A O 1
ATOM 691 N N . VAL A 1 92 ? 12.106 6.855 -15.011 1.00 95.88 92 VAL A N 1
ATOM 692 C CA . VAL A 1 92 ? 11.693 5.446 -15.109 1.00 95.88 92 VAL A CA 1
ATOM 693 C C . VAL A 1 92 ? 12.914 4.543 -14.968 1.00 95.88 92 VAL A C 1
ATOM 695 O O . VAL A 1 92 ? 13.890 4.709 -15.698 1.00 95.88 92 VAL A O 1
ATOM 698 N N . GLU A 1 93 ? 12.846 3.599 -14.034 1.00 96.31 93 GLU A N 1
ATOM 699 C CA . GLU A 1 93 ? 13.897 2.612 -13.777 1.00 96.31 93 GLU A CA 1
ATOM 700 C C . GLU A 1 93 ? 13.671 1.318 -14.562 1.00 96.31 93 GLU A C 1
ATOM 702 O O . GLU A 1 93 ? 12.547 0.968 -14.917 1.00 96.31 93 GLU A O 1
ATOM 707 N N . ALA A 1 94 ? 14.758 0.587 -14.819 1.00 94.94 94 ALA A N 1
ATOM 708 C CA . ALA A 1 94 ? 14.712 -0.658 -15.586 1.00 94.94 94 ALA A CA 1
ATOM 709 C C . ALA A 1 94 ? 14.354 -1.889 -14.737 1.00 94.94 94 ALA A C 1
ATOM 711 O O . ALA A 1 94 ? 13.850 -2.873 -15.277 1.00 94.94 94 ALA A O 1
ATOM 712 N N . THR A 1 95 ? 14.633 -1.860 -13.429 1.00 95.75 95 THR A N 1
ATOM 713 C CA . THR A 1 95 ? 14.410 -3.004 -12.535 1.00 95.75 95 THR A CA 1
ATOM 714 C C . THR A 1 95 ? 13.505 -2.657 -11.363 1.00 95.75 95 THR A C 1
ATOM 716 O O . THR A 1 95 ? 13.461 -1.515 -10.891 1.00 95.75 95 THR A O 1
ATOM 719 N N . GLY A 1 96 ? 12.797 -3.675 -10.867 1.00 95.94 96 GLY A N 1
ATOM 720 C CA . GLY A 1 96 ? 11.881 -3.527 -9.743 1.00 95.94 96 GLY A CA 1
ATOM 721 C C . GLY A 1 96 ? 12.601 -3.123 -8.457 1.00 95.94 96 GLY A C 1
ATOM 722 O O . GLY A 1 96 ? 12.102 -2.261 -7.732 1.00 95.94 96 GLY A O 1
ATOM 723 N N . ALA A 1 97 ? 13.790 -3.679 -8.185 1.00 96.88 97 ALA A N 1
ATOM 724 C CA . ALA A 1 97 ? 14.555 -3.314 -6.995 1.00 96.88 97 ALA A CA 1
ATOM 725 C C . ALA A 1 97 ? 15.009 -1.845 -7.019 1.00 96.88 97 ALA A C 1
ATOM 727 O O . ALA A 1 97 ? 14.835 -1.144 -6.020 1.00 96.88 97 ALA A O 1
ATOM 728 N N . SER A 1 98 ? 15.525 -1.352 -8.155 1.00 95.69 98 SER A N 1
ATOM 729 C CA . SER A 1 98 ? 15.950 0.052 -8.299 1.00 95.69 98 SER A CA 1
ATOM 730 C C . SER A 1 98 ? 14.778 1.016 -8.082 1.00 95.69 98 SER A C 1
ATOM 732 O O . SER A 1 98 ? 14.850 1.922 -7.245 1.00 95.69 98 SER A O 1
ATOM 734 N N . PHE A 1 99 ? 13.645 0.746 -8.741 1.00 97.62 99 PHE A N 1
ATOM 735 C CA . PHE A 1 99 ? 12.407 1.497 -8.545 1.00 97.62 99 PHE A CA 1
ATOM 736 C C . PHE A 1 99 ? 11.966 1.509 -7.072 1.00 97.62 99 PHE A C 1
ATOM 738 O O . PHE A 1 99 ? 11.723 2.579 -6.504 1.00 97.62 99 PHE A O 1
ATOM 745 N N . ALA A 1 100 ? 11.905 0.344 -6.422 1.00 97.06 100 ALA A N 1
ATOM 746 C CA . ALA A 1 100 ? 11.435 0.221 -5.045 1.00 97.06 100 ALA A CA 1
ATOM 747 C C . ALA A 1 100 ? 12.360 0.910 -4.024 1.00 97.06 100 ALA A C 1
ATOM 749 O O . ALA A 1 100 ? 11.876 1.471 -3.036 1.00 97.06 100 ALA A O 1
ATOM 750 N N . ASN A 1 101 ? 13.675 0.944 -4.273 1.00 97.06 101 ASN A N 1
ATOM 751 C CA . ASN A 1 101 ? 14.636 1.654 -3.420 1.00 97.06 101 ASN A CA 1
ATOM 752 C C . ASN A 1 101 ? 14.373 3.173 -3.378 1.00 97.06 101 ASN A C 1
ATOM 754 O O . ASN A 1 101 ? 14.659 3.816 -2.364 1.00 97.06 101 ASN A O 1
ATOM 758 N N . SER A 1 102 ? 13.768 3.753 -4.423 1.00 96.31 102 SER A N 1
ATOM 759 C CA . SER A 1 102 ? 13.386 5.177 -4.450 1.00 96.31 102 SER A CA 1
ATOM 760 C C . SER A 1 102 ? 12.205 5.531 -3.525 1.00 96.31 102 SER A C 1
ATOM 762 O O . SER A 1 102 ? 11.958 6.711 -3.263 1.00 96.31 102 SER A O 1
ATOM 764 N N . TRP A 1 103 ? 11.502 4.518 -2.997 1.00 96.94 103 TRP A N 1
ATOM 765 C CA . TRP A 1 103 ? 10.305 4.640 -2.153 1.00 96.94 103 TRP A CA 1
ATOM 766 C C . TRP A 1 103 ? 10.540 4.263 -0.680 1.00 96.94 103 TRP A C 1
ATOM 768 O O . TRP A 1 103 ? 9.588 4.049 0.075 1.00 96.94 103 TRP A O 1
ATOM 778 N N . LYS A 1 104 ? 11.800 4.180 -0.231 1.00 96.88 104 LYS A N 1
ATOM 779 C CA . LYS A 1 104 ? 12.130 3.866 1.169 1.00 96.88 104 LYS A CA 1
ATOM 780 C C . LYS A 1 104 ? 11.517 4.892 2.128 1.00 96.88 104 LYS A C 1
ATOM 782 O O . LYS A 1 104 ? 11.799 6.083 2.054 1.00 96.88 104 LYS A O 1
ATOM 787 N N . ALA A 1 105 ? 10.739 4.407 3.097 1.00 95.75 105 ALA A N 1
ATOM 788 C CA . ALA A 1 105 ? 10.152 5.248 4.144 1.00 95.75 105 ALA A CA 1
ATOM 789 C C . ALA A 1 105 ? 11.170 5.695 5.214 1.00 95.75 105 ALA A C 1
ATOM 791 O O . ALA A 1 105 ? 10.917 6.649 5.947 1.00 95.75 105 ALA A O 1
ATOM 792 N N . GLN A 1 106 ? 12.310 5.003 5.321 1.00 96.75 106 GLN A N 1
ATOM 793 C CA . GLN A 1 106 ? 13.403 5.327 6.238 1.00 96.75 106 GLN A CA 1
ATOM 794 C C . GLN A 1 106 ? 14.709 5.463 5.453 1.00 96.75 106 GLN A C 1
ATOM 796 O O . GLN A 1 106 ? 15.088 4.567 4.698 1.00 96.75 106 GLN A O 1
ATOM 801 N N . SER A 1 107 ? 15.421 6.570 5.657 1.00 94.12 107 SER A N 1
ATOM 802 C CA . SER A 1 107 ? 16.682 6.860 4.961 1.00 94.12 107 SER A CA 1
ATOM 803 C C . SER A 1 107 ? 17.837 5.946 5.377 1.00 94.12 107 SER A C 1
ATOM 805 O O . SER A 1 107 ? 18.776 5.765 4.611 1.00 94.12 107 SER A O 1
ATOM 807 N N . SER A 1 108 ? 17.765 5.346 6.567 1.00 97.06 108 SER A N 1
ATOM 808 C CA . SER A 1 108 ? 18.760 4.402 7.086 1.00 97.06 108 SER A CA 1
ATOM 809 C C . SER A 1 108 ? 18.678 3.005 6.459 1.00 97.06 108 SER A C 1
ATOM 811 O O . SER A 1 108 ? 19.544 2.170 6.715 1.00 97.06 108 SER A O 1
ATOM 813 N N . CYS A 1 109 ? 17.650 2.716 5.656 1.00 97.19 109 CYS A N 1
ATOM 814 C CA . CYS A 1 109 ? 17.518 1.428 4.987 1.00 97.19 109 CYS A CA 1
ATOM 815 C C . CYS A 1 109 ? 18.509 1.303 3.819 1.00 97.19 109 CYS A C 1
ATOM 817 O O . CYS A 1 109 ? 18.572 2.166 2.940 1.00 97.19 109 CYS A O 1
ATOM 819 N N . HIS A 1 110 ? 19.237 0.186 3.790 1.00 97.44 110 HIS A N 1
ATOM 820 C CA . HIS A 1 110 ? 20.124 -0.181 2.686 1.00 97.44 110 HIS A CA 1
ATOM 821 C C . HIS A 1 110 ? 19.335 -0.523 1.422 1.00 97.44 110 HIS A C 1
ATOM 823 O O . HIS A 1 110 ? 18.222 -1.050 1.504 1.00 97.44 110 HIS A O 1
ATOM 829 N N . ASP A 1 111 ? 19.950 -0.270 0.271 1.00 97.38 111 ASP A N 1
ATOM 830 C CA . ASP A 1 111 ? 19.392 -0.646 -1.024 1.00 97.38 111 ASP A CA 1
ATOM 831 C C . ASP A 1 111 ? 19.342 -2.166 -1.188 1.00 97.38 111 ASP A C 1
ATOM 833 O O . ASP A 1 111 ? 20.169 -2.913 -0.650 1.00 97.38 111 ASP A O 1
ATOM 837 N N . LYS A 1 112 ? 18.332 -2.624 -1.926 1.00 96.81 112 LYS A N 1
ATOM 838 C CA . LYS A 1 112 ? 18.175 -4.016 -2.344 1.00 96.81 112 LYS A CA 1
ATOM 839 C C . LYS A 1 112 ? 18.496 -4.164 -3.823 1.00 96.81 112 LYS A C 1
ATOM 841 O O . LYS A 1 112 ? 18.320 -3.226 -4.595 1.00 96.81 112 LYS A O 1
ATOM 846 N N . LEU A 1 113 ? 18.979 -5.345 -4.185 1.00 96.81 113 LEU A N 1
ATOM 847 C CA . LEU A 1 113 ? 19.307 -5.717 -5.555 1.00 96.81 113 LEU A CA 1
ATOM 848 C C . LEU A 1 113 ? 18.349 -6.806 -6.018 1.00 96.81 113 LEU A C 1
ATOM 850 O O . LEU A 1 113 ? 17.819 -7.561 -5.198 1.00 96.81 113 LEU A O 1
ATOM 854 N N . ASP A 1 114 ? 18.149 -6.875 -7.327 1.00 95.06 114 ASP A N 1
ATOM 855 C CA . ASP A 1 114 ? 17.416 -7.969 -7.944 1.00 95.06 114 ASP A CA 1
ATOM 856 C C . ASP A 1 114 ? 18.164 -9.291 -7.733 1.00 95.06 114 ASP A C 1
ATOM 858 O O . ASP A 1 114 ? 19.397 -9.339 -7.664 1.00 95.06 114 ASP A O 1
ATOM 862 N N . TRP A 1 115 ? 17.400 -10.371 -7.626 1.00 95.19 115 TRP A N 1
ATOM 863 C CA . TRP A 1 115 ? 17.920 -11.723 -7.497 1.00 95.19 115 TRP A CA 1
ATOM 864 C C . TRP A 1 115 ? 17.534 -12.507 -8.750 1.00 95.19 115 TRP A C 1
ATOM 866 O O . TRP A 1 115 ? 16.355 -12.577 -9.088 1.00 95.19 115 TRP A O 1
ATOM 876 N N . LEU A 1 116 ? 18.534 -13.022 -9.468 1.00 94.44 116 LEU A N 1
ATOM 877 C CA . LEU A 1 116 ? 18.362 -13.679 -10.770 1.00 94.44 116 LEU A CA 1
ATOM 878 C C . LEU A 1 116 ? 18.421 -15.208 -10.687 1.00 94.44 116 LEU A C 1
ATOM 880 O O . LEU A 1 116 ? 18.403 -15.866 -11.726 1.00 94.44 116 LEU A O 1
ATOM 884 N N . ASP A 1 117 ? 18.493 -15.764 -9.478 1.00 96.56 117 ASP A N 1
ATOM 885 C CA . ASP A 1 117 ? 18.490 -17.210 -9.297 1.00 96.56 117 ASP A CA 1
ATOM 886 C C . ASP A 1 117 ? 17.067 -17.719 -9.056 1.00 96.56 117 ASP A C 1
ATOM 888 O O . ASP A 1 117 ? 16.228 -17.045 -8.451 1.00 96.56 117 ASP A O 1
ATOM 892 N N . ASP A 1 118 ? 16.809 -18.931 -9.535 1.00 94.12 118 ASP A N 1
ATOM 893 C CA . ASP A 1 118 ? 15.555 -19.635 -9.299 1.00 94.12 118 ASP A CA 1
ATOM 894 C C . ASP A 1 118 ? 15.611 -20.328 -7.923 1.00 94.12 118 ASP A C 1
ATOM 896 O O . ASP A 1 118 ? 16.587 -21.027 -7.639 1.00 94.12 118 ASP A O 1
ATOM 900 N N . PRO A 1 119 ? 14.610 -20.141 -7.042 1.00 94.75 119 PRO A N 1
ATOM 901 C CA . PRO A 1 119 ? 14.549 -20.835 -5.757 1.00 94.75 119 PRO A CA 1
ATOM 902 C C . PRO A 1 119 ? 14.259 -22.348 -5.844 1.00 94.75 119 PRO A C 1
ATOM 904 O O . PRO A 1 119 ? 14.281 -22.996 -4.794 1.00 94.75 119 PRO A O 1
ATOM 907 N N . CYS A 1 120 ? 13.926 -22.890 -7.022 1.00 93.94 120 CYS A N 1
ATOM 908 C CA . CYS A 1 120 ? 13.574 -24.302 -7.229 1.00 93.94 120 CYS A CA 1
ATOM 909 C C . CYS A 1 120 ? 14.768 -25.269 -7.224 1.00 93.94 120 CYS A C 1
ATOM 911 O O . CYS A 1 120 ? 15.849 -24.925 -7.752 1.00 93.94 120 CYS A O 1
#

pLDDT: mean 95.73, std 3.04, range [71.0, 98.38]

Radius of gyration: 17.07 Å; chains: 1; bounding box: 36×37×40 Å

Organism: Chinchilla lanigera (NCBI:txid34839)